Protein AF-A0AAW9ILS2-F1 (afdb_monomer_lite)

pLDDT: mean 96.77, std 3.73, range [74.06, 98.69]

Structure (mmCIF, N/CA/C/O backbone):
data_AF-A0AAW9ILS2-F1
#
_entry.id   AF-A0AAW9ILS2-F1
#
loop_
_atom_site.group_PDB
_atom_site.id
_atom_site.type_symbol
_atom_site.label_atom_id
_atom_site.label_alt_id
_atom_site.label_comp_id
_atom_site.label_asym_id
_atom_site.label_entity_id
_atom_site.label_seq_id
_atom_site.pdbx_PDB_ins_code
_atom_site.Cartn_x
_atom_site.Cartn_y
_atom_site.Cartn_z
_atom_site.occupancy
_atom_site.B_iso_or_equiv
_atom_site.auth_seq_id
_atom_site.auth_comp_id
_atom_site.auth_asym_id
_atom_site.auth_atom_id
_atom_site.pdbx_PDB_model_num
ATOM 1 N N . CYS A 1 1 ? 6.020 -4.838 -6.471 1.00 80.56 1 CYS A N 1
ATOM 2 C CA . CYS A 1 1 ? 6.849 -3.697 -5.979 1.00 80.56 1 CYS A CA 1
ATOM 3 C C . CYS A 1 1 ? 7.389 -2.886 -7.166 1.00 80.56 1 CYS A C 1
ATOM 5 O O . CYS A 1 1 ? 7.234 -3.330 -8.292 1.00 80.56 1 CYS A O 1
ATOM 7 N N . LEU A 1 2 ? 7.955 -1.695 -6.907 1.00 93.44 2 LEU A N 1
ATOM 8 C CA . LEU A 1 2 ? 8.534 -0.719 -7.854 1.00 93.44 2 LEU A CA 1
ATOM 9 C C . LEU A 1 2 ? 9.694 0.029 -7.141 1.00 93.44 2 LEU A C 1
AT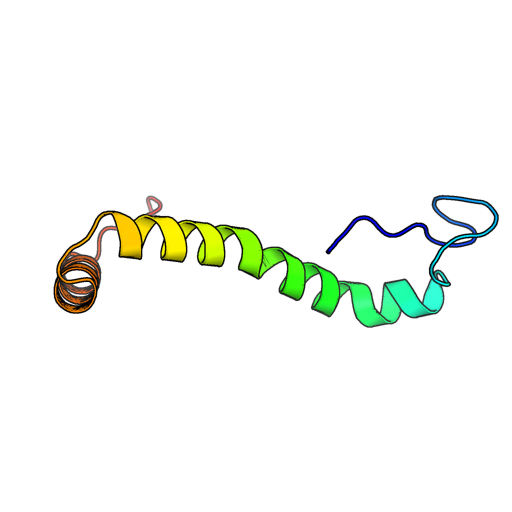OM 11 O O . LEU A 1 2 ? 9.658 0.065 -5.903 1.00 93.44 2 LEU A O 1
ATOM 15 N N . PRO A 1 3 ? 10.653 0.673 -7.842 1.00 94.50 3 PRO A N 1
ATOM 16 C CA . PRO A 1 3 ? 10.793 0.782 -9.303 1.00 94.50 3 PRO A CA 1
ATOM 17 C C . PRO A 1 3 ? 11.319 -0.508 -9.953 1.00 94.50 3 PRO A C 1
ATOM 19 O O . PRO A 1 3 ? 11.866 -1.353 -9.256 1.00 94.50 3 PRO A O 1
ATOM 22 N N . ALA A 1 4 ? 11.106 -0.639 -11.266 1.00 96.31 4 ALA A N 1
ATOM 23 C CA . ALA A 1 4 ? 11.712 -1.671 -12.109 1.00 96.31 4 ALA A CA 1
ATOM 24 C C . ALA A 1 4 ? 12.743 -1.019 -13.036 1.00 96.31 4 ALA A C 1
ATOM 26 O O . ALA A 1 4 ? 12.555 0.138 -13.432 1.00 96.31 4 ALA A O 1
ATOM 27 N N . ASP A 1 5 ? 13.780 -1.757 -13.412 1.00 97.75 5 ASP A N 1
ATOM 28 C CA . ASP A 1 5 ? 14.763 -1.305 -14.393 1.00 97.75 5 ASP A CA 1
ATOM 29 C C . ASP A 1 5 ? 14.242 -1.561 -15.813 1.00 97.75 5 ASP A C 1
ATOM 31 O O . ASP A 1 5 ? 14.063 -2.700 -16.237 1.00 97.75 5 ASP A O 1
ATOM 35 N N . ILE A 1 6 ? 13.950 -0.494 -16.558 1.00 97.56 6 ILE A N 1
ATOM 36 C CA . ILE A 1 6 ? 13.270 -0.565 -17.854 1.00 97.56 6 ILE A CA 1
ATOM 37 C C . ILE A 1 6 ? 14.290 -0.381 -18.979 1.00 97.56 6 ILE A C 1
ATOM 39 O O . ILE A 1 6 ? 14.910 0.685 -19.096 1.00 97.56 6 ILE A O 1
ATOM 43 N N . THR A 1 7 ? 14.406 -1.398 -19.836 1.00 98.12 7 THR A N 1
ATOM 44 C CA . THR A 1 7 ? 15.293 -1.402 -21.006 1.00 98.12 7 THR A CA 1
ATOM 45 C C . THR A 1 7 ? 14.990 -0.217 -21.921 1.00 98.12 7 THR A C 1
ATOM 47 O O . THR A 1 7 ? 13.851 -0.019 -22.352 1.00 98.12 7 THR A O 1
ATOM 50 N N . GLY A 1 8 ? 16.020 0.575 -22.224 1.00 96.81 8 GLY A N 1
ATOM 51 C CA . GLY A 1 8 ? 15.943 1.737 -23.110 1.00 96.81 8 GLY A CA 1
ATOM 52 C C . GLY A 1 8 ? 15.283 2.977 -22.495 1.00 96.81 8 GLY A C 1
ATOM 53 O O . GLY A 1 8 ? 15.080 3.956 -23.209 1.00 96.81 8 GLY A O 1
ATOM 54 N N . VAL A 1 9 ? 14.945 2.955 -21.198 1.00 96.62 9 VAL A N 1
ATOM 55 C CA . VAL A 1 9 ? 14.346 4.100 -20.488 1.00 96.62 9 VAL A CA 1
ATOM 56 C C . VAL A 1 9 ? 15.167 4.481 -19.259 1.00 96.62 9 VAL A C 1
ATOM 58 O O . VAL A 1 9 ? 15.682 5.594 -19.204 1.00 96.62 9 VAL A O 1
ATOM 61 N N . SER A 1 10 ? 15.292 3.582 -18.274 1.00 95.88 10 SER A N 1
ATOM 62 C CA . SER A 1 10 ? 16.084 3.841 -17.060 1.00 95.88 10 SER A CA 1
ATOM 63 C C . SER A 1 10 ? 17.493 3.246 -17.122 1.00 95.88 10 SER A C 1
ATOM 65 O O . SER A 1 10 ? 18.367 3.698 -16.388 1.00 95.88 10 SER A O 1
ATOM 67 N N . CYS A 1 11 ? 17.729 2.267 -18.002 1.00 96.69 11 CYS A N 1
ATOM 68 C CA . CYS A 1 11 ? 19.028 1.628 -18.235 1.00 96.69 11 CYS A CA 1
ATOM 69 C C . CYS A 1 11 ? 19.116 1.045 -19.663 1.00 96.69 11 CYS A C 1
ATOM 71 O O . CYS A 1 11 ? 18.097 0.882 -20.336 1.00 96.69 11 CYS A O 1
ATOM 73 N N . GLU A 1 12 ? 20.324 0.727 -20.143 1.00 96.75 12 GLU A N 1
ATOM 74 C CA . GLU A 1 12 ? 20.535 0.157 -21.490 1.00 96.75 12 GLU A CA 1
ATOM 75 C C . GLU A 1 12 ? 19.937 -1.249 -21.646 1.00 96.75 12 GLU A C 1
ATOM 77 O O . GLU A 1 12 ? 19.411 -1.591 -22.701 1.00 96.75 12 GLU A O 1
ATOM 82 N N . THR A 1 13 ? 19.992 -2.074 -20.601 1.00 97.25 13 THR A N 1
ATOM 83 C CA . THR A 1 13 ? 19.372 -3.404 -20.537 1.00 97.25 13 THR A CA 1
ATOM 84 C C . THR A 1 13 ? 18.891 -3.624 -19.111 1.00 97.25 13 THR A C 1
ATOM 86 O O . THR A 1 13 ? 19.694 -3.558 -18.183 1.00 97.25 13 THR A O 1
ATOM 89 N N . GLY A 1 14 ? 17.587 -3.840 -18.949 1.00 96.94 14 GLY A N 1
ATOM 90 C CA . GLY A 1 14 ? 16.920 -3.923 -17.653 1.00 96.94 14 GLY A CA 1
ATOM 91 C C . GLY A 1 14 ? 16.104 -5.198 -17.463 1.00 96.94 14 GLY A C 1
ATOM 92 O O . GLY A 1 14 ? 16.218 -6.167 -18.212 1.00 96.94 14 GLY A O 1
ATOM 93 N N . GLU A 1 15 ? 15.259 -5.180 -16.440 1.00 97.56 15 GLU A N 1
ATOM 94 C CA . GLU A 1 15 ? 14.376 -6.273 -16.031 1.00 97.56 15 GLU A CA 1
ATOM 95 C C . GLU A 1 15 ? 13.170 -6.448 -16.969 1.00 97.56 15 GLU A C 1
ATOM 97 O O . GLU A 1 15 ? 12.609 -7.541 -17.061 1.00 97.56 15 GLU A O 1
ATOM 102 N N . VAL A 1 16 ? 12.734 -5.376 -17.643 1.00 96.56 16 VAL A N 1
ATOM 103 C CA . VAL A 1 16 ? 11.508 -5.368 -18.454 1.00 96.56 16 VAL A CA 1
ATOM 104 C C . VAL A 1 16 ? 11.603 -4.426 -19.657 1.00 96.56 16 VAL A C 1
ATOM 106 O O . VAL A 1 16 ? 12.171 -3.337 -19.580 1.00 96.56 16 VAL A O 1
ATOM 109 N N . ASP A 1 17 ? 10.985 -4.818 -20.772 1.00 98.00 17 ASP A N 1
ATOM 110 C CA . ASP A 1 17 ? 10.823 -3.947 -21.937 1.00 98.00 17 ASP A CA 1
ATOM 111 C C . ASP A 1 17 ? 9.844 -2.801 -21.663 1.00 98.00 17 ASP A C 1
ATOM 113 O O . ASP A 1 17 ? 8.781 -2.994 -21.062 1.00 98.00 17 ASP A O 1
ATOM 117 N N . ALA A 1 18 ? 10.130 -1.623 -22.223 1.00 97.19 18 ALA A N 1
ATOM 118 C CA . ALA A 1 18 ? 9.272 -0.443 -22.100 1.00 97.19 18 ALA A CA 1
ATOM 119 C C . ALA A 1 18 ? 7.809 -0.719 -22.500 1.00 97.19 18 ALA A C 1
ATOM 121 O O . ALA A 1 18 ? 6.883 -0.364 -21.772 1.00 97.19 18 ALA A O 1
ATOM 122 N N . SER A 1 19 ? 7.584 -1.437 -23.609 1.00 97.56 19 SER A N 1
ATOM 123 C CA . SER A 1 19 ? 6.227 -1.742 -24.096 1.00 97.56 19 SER A CA 1
ATOM 124 C C . SER A 1 19 ? 5.438 -2.682 -23.174 1.00 97.56 19 SER A C 1
ATOM 126 O O . SER A 1 19 ? 4.208 -2.596 -23.095 1.00 97.56 19 SER A O 1
ATOM 128 N N . VAL A 1 20 ? 6.133 -3.574 -22.460 1.00 97.25 20 VAL A N 1
ATOM 129 C CA . VAL A 1 20 ? 5.526 -4.473 -21.474 1.00 97.25 20 VAL A CA 1
ATOM 130 C C . VAL A 1 20 ? 5.203 -3.684 -20.212 1.00 97.25 20 VAL A C 1
ATOM 132 O O . VAL A 1 20 ? 4.068 -3.747 -19.737 1.00 97.25 20 VAL A O 1
ATOM 135 N N . PHE A 1 21 ? 6.146 -2.880 -19.713 1.00 97.75 21 PHE A N 1
ATOM 136 C CA . PHE A 1 21 ? 5.915 -2.038 -18.542 1.00 97.75 21 PHE A CA 1
ATOM 137 C C . PHE A 1 21 ? 4.738 -1.078 -18.759 1.00 97.75 21 PHE A C 1
ATOM 139 O O . PHE A 1 21 ? 3.832 -1.015 -17.928 1.00 97.75 21 PHE A O 1
ATOM 146 N N . ASP A 1 22 ? 4.676 -0.396 -19.905 1.00 97.25 22 ASP A N 1
ATOM 147 C CA . ASP A 1 22 ? 3.608 0.561 -20.208 1.00 97.25 22 ASP A CA 1
ATOM 148 C C . ASP A 1 22 ? 2.223 -0.085 -20.282 1.00 97.25 22 ASP A C 1
ATOM 150 O O . ASP A 1 22 ? 1.245 0.489 -19.784 1.00 97.25 22 ASP A O 1
ATOM 154 N N . ARG A 1 23 ? 2.134 -1.308 -20.821 1.00 98.25 23 ARG A N 1
ATOM 155 C CA . ARG A 1 23 ? 0.890 -2.092 -20.848 1.00 98.25 23 ARG A CA 1
ATOM 156 C C . ARG A 1 23 ? 0.360 -2.368 -19.439 1.00 98.25 23 ARG A C 1
ATOM 158 O O . ARG A 1 23 ? -0.851 -2.327 -19.227 1.00 98.25 23 ARG A O 1
ATOM 165 N N . TYR A 1 24 ? 1.254 -2.607 -18.477 1.00 97.88 24 TYR A N 1
ATOM 166 C CA . TYR A 1 24 ? 0.911 -2.945 -17.092 1.00 97.88 24 TYR A CA 1
ATOM 167 C C . TYR A 1 24 ? 1.103 -1.794 -16.092 1.00 97.88 24 TYR A C 1
ATOM 169 O O . TYR A 1 24 ? 0.880 -1.969 -14.896 1.00 97.88 24 TYR A O 1
ATOM 177 N N . ARG A 1 25 ? 1.422 -0.578 -16.542 1.00 97.69 25 ARG A N 1
ATOM 178 C CA . ARG A 1 25 ? 1.715 0.555 -15.651 1.00 97.69 25 ARG A CA 1
ATOM 179 C C . ARG A 1 25 ? 0.574 0.877 -14.682 1.00 97.69 25 ARG A C 1
ATOM 181 O O . ARG A 1 25 ? 0.797 1.029 -13.484 1.00 97.69 25 ARG A O 1
ATOM 188 N N . LYS A 1 26 ? -0.670 0.939 -15.177 1.00 98.12 26 LYS A N 1
ATOM 189 C CA . LYS A 1 26 ? -1.863 1.172 -14.338 1.00 98.12 26 LYS A CA 1
ATOM 190 C C . LYS A 1 26 ? -2.062 0.076 -13.277 1.00 98.12 26 LYS A C 1
ATOM 192 O O . LYS A 1 26 ? -2.188 0.439 -12.106 1.00 98.12 26 LYS A O 1
ATOM 197 N N . PRO A 1 27 ? -2.091 -1.229 -13.621 1.00 98.12 27 PRO A N 1
ATOM 198 C CA . PRO A 1 27 ? -2.204 -2.270 -12.604 1.00 98.12 27 PRO A CA 1
ATOM 199 C C . PRO A 1 27 ? -1.014 -2.302 -11.634 1.00 98.12 27 PRO A C 1
ATOM 201 O O . PRO A 1 27 ? -1.252 -2.470 -10.445 1.00 98.12 27 PRO A O 1
ATOM 204 N N . LEU A 1 28 ? 0.222 -2.033 -12.073 1.00 98.12 28 LEU A N 1
ATOM 205 C CA . LEU A 1 28 ? 1.394 -1.941 -11.184 1.00 98.12 28 LEU A CA 1
ATOM 206 C C . LEU A 1 28 ? 1.274 -0.790 -10.172 1.00 98.12 28 LEU A C 1
ATOM 208 O O . LEU A 1 28 ? 1.584 -0.945 -8.990 1.00 98.12 28 LEU A O 1
ATOM 212 N N . TYR A 1 29 ? 0.764 0.370 -10.596 1.00 98.25 29 TYR A N 1
ATOM 213 C CA . TYR A 1 29 ? 0.485 1.474 -9.671 1.00 98.25 29 TYR A CA 1
ATOM 214 C C . TYR A 1 29 ? -0.655 1.132 -8.712 1.00 98.25 29 TYR A C 1
ATOM 216 O O . TYR A 1 29 ? -0.600 1.480 -7.529 1.00 98.25 29 TYR A O 1
ATOM 224 N N . LYS A 1 30 ? -1.673 0.405 -9.187 1.00 98.06 30 LYS A N 1
ATOM 225 C CA . LYS A 1 30 ? -2.751 -0.075 -8.324 1.00 98.06 30 LYS A CA 1
ATOM 226 C C . LYS A 1 30 ? -2.237 -1.087 -7.298 1.00 98.06 30 LYS A C 1
ATOM 228 O O . LYS A 1 30 ? -2.590 -0.951 -6.131 1.00 98.06 30 LYS A O 1
ATOM 233 N N . GLU A 1 31 ? -1.367 -2.017 -7.685 1.00 97.69 31 GLU A N 1
ATOM 234 C CA . GLU A 1 31 ? -0.684 -2.952 -6.781 1.00 97.69 31 GLU A CA 1
ATOM 235 C C . GLU A 1 31 ? 0.072 -2.196 -5.676 1.00 97.69 31 GLU A C 1
ATOM 237 O O . GLU A 1 31 ? -0.145 -2.437 -4.487 1.00 97.69 31 GLU A O 1
ATOM 242 N N . ALA A 1 32 ? 0.893 -1.207 -6.048 1.00 97.88 32 ALA A N 1
ATOM 243 C CA . ALA A 1 32 ? 1.642 -0.400 -5.085 1.00 97.88 32 ALA A CA 1
ATOM 244 C C . ALA A 1 32 ? 0.727 0.388 -4.127 1.00 97.88 32 ALA A C 1
ATOM 246 O O . ALA A 1 32 ? 1.073 0.575 -2.957 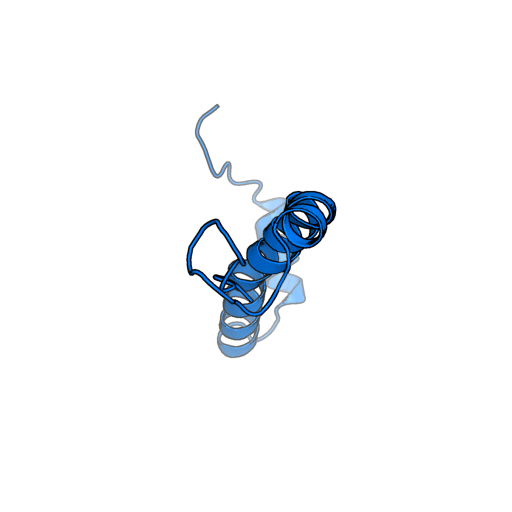1.00 97.88 32 ALA A O 1
ATOM 247 N N . SER A 1 33 ? -0.463 0.799 -4.587 1.00 97.94 33 SER A N 1
ATOM 248 C CA . SER A 1 33 ? -1.428 1.554 -3.774 1.00 97.94 33 SER A CA 1
ATOM 249 C C . SER A 1 33 ? -1.969 0.787 -2.560 1.00 97.94 33 SER A C 1
ATOM 251 O O . SER A 1 33 ? -2.461 1.416 -1.626 1.00 97.94 33 SER A O 1
ATOM 253 N N . TYR A 1 34 ? -1.867 -0.548 -2.529 1.00 98.31 34 TYR A N 1
ATOM 254 C CA . TYR A 1 34 ? -2.334 -1.346 -1.390 1.00 98.31 34 TYR A CA 1
ATOM 255 C C . TYR A 1 34 ? -1.368 -1.310 -0.197 1.00 98.31 34 TYR A C 1
ATOM 257 O O . TYR A 1 34 ? -1.806 -1.473 0.943 1.00 98.31 34 TYR A O 1
ATOM 265 N N . LY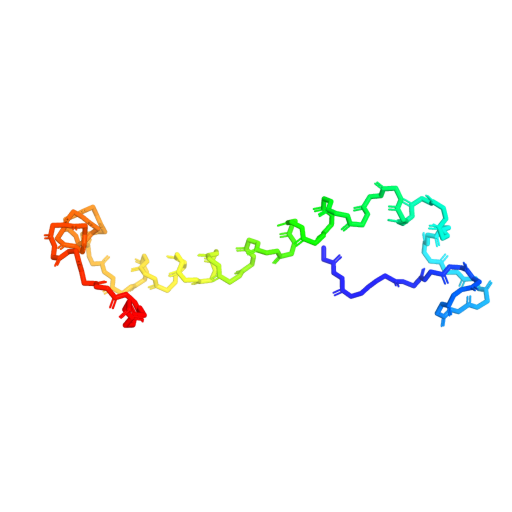S A 1 35 ? -0.068 -1.053 -0.418 1.00 97.94 35 LYS A N 1
ATOM 266 C CA . LYS A 1 35 ? 0.963 -1.122 0.635 1.00 97.94 35 LYS A CA 1
ATOM 267 C C . LYS A 1 35 ? 0.655 -0.240 1.864 1.00 97.94 35 LYS A C 1
ATOM 269 O O . LYS A 1 35 ? 0.776 -0.757 2.976 1.00 97.94 35 LYS A O 1
ATOM 274 N N . PRO A 1 36 ? 0.217 1.030 1.729 1.00 98.62 36 PRO A N 1
ATOM 275 C CA . PRO A 1 36 ? -0.131 1.862 2.884 1.00 98.62 36 PRO A CA 1
ATOM 276 C C . PRO A 1 36 ? -1.279 1.287 3.726 1.00 98.62 36 PRO A C 1
ATOM 278 O O . PRO A 1 36 ? -1.204 1.294 4.952 1.00 98.62 36 PRO A O 1
ATOM 281 N N . TYR A 1 37 ? -2.317 0.741 3.084 1.00 98.44 37 TYR A N 1
ATOM 282 C CA . TYR A 1 37 ? -3.474 0.173 3.783 1.00 98.44 37 TYR A CA 1
ATOM 283 C C . TYR A 1 37 ? -3.153 -1.154 4.472 1.00 98.44 37 TYR A C 1
ATOM 285 O O . TYR A 1 37 ? -3.651 -1.405 5.565 1.00 98.44 37 TYR A O 1
ATOM 293 N N . VAL A 1 38 ? -2.277 -1.974 3.884 1.00 98.56 38 VAL A N 1
ATOM 294 C CA . VAL A 1 38 ? -1.795 -3.205 4.527 1.00 98.56 38 VAL A CA 1
ATOM 295 C C . VAL A 1 38 ? -1.018 -2.881 5.807 1.00 98.56 38 VAL A C 1
ATOM 297 O O . VAL A 1 38 ? -1.274 -3.486 6.844 1.00 98.56 38 VAL A O 1
ATOM 300 N N . ILE A 1 39 ? -0.125 -1.884 5.774 1.00 98.56 39 ILE A N 1
ATOM 301 C CA . ILE A 1 39 ? 0.601 -1.428 6.974 1.00 98.56 39 ILE A CA 1
ATOM 302 C C . ILE A 1 39 ? -0.376 -0.876 8.023 1.00 98.56 39 ILE A C 1
ATOM 304 O O . ILE A 1 39 ? -0.260 -1.206 9.203 1.00 98.56 39 ILE A O 1
ATOM 308 N N . ALA A 1 40 ? -1.366 -0.082 7.605 1.00 98.50 40 ALA A N 1
ATOM 309 C CA . ALA A 1 40 ? -2.398 0.422 8.508 1.00 98.50 40 ALA A CA 1
ATOM 310 C C . ALA A 1 40 ? -3.188 -0.720 9.170 1.00 98.50 40 ALA A C 1
ATOM 312 O O . ALA A 1 40 ? -3.405 -0.680 10.378 1.00 98.50 40 ALA A O 1
ATOM 313 N N . ALA A 1 41 ? -3.544 -1.767 8.419 1.00 98.62 41 ALA A N 1
ATOM 314 C CA . ALA A 1 41 ? -4.216 -2.950 8.951 1.00 98.62 41 ALA A CA 1
ATOM 315 C C . ALA A 1 41 ? -3.340 -3.711 9.961 1.00 98.62 41 ALA A C 1
ATOM 317 O O . ALA A 1 41 ? -3.825 -4.079 11.028 1.00 98.62 41 ALA A O 1
ATOM 318 N N . MET A 1 42 ? -2.042 -3.888 9.676 1.00 98.69 42 MET A N 1
ATOM 319 C CA . MET A 1 42 ? -1.093 -4.505 10.615 1.00 98.69 42 MET A CA 1
ATOM 320 C C . MET A 1 42 ? -1.031 -3.737 11.941 1.00 98.69 42 MET A C 1
ATOM 322 O O . MET A 1 42 ? -1.128 -4.333 13.015 1.00 98.69 42 MET A O 1
ATOM 326 N N . ILE A 1 43 ? -0.914 -2.407 11.879 1.00 98.69 43 ILE A N 1
ATOM 327 C CA . ILE A 1 43 ? -0.903 -1.555 13.074 1.00 98.69 43 ILE A CA 1
ATOM 328 C C . ILE A 1 43 ? -2.242 -1.659 13.811 1.00 98.69 43 ILE A C 1
ATOM 330 O O . ILE A 1 43 ? -2.244 -1.887 15.021 1.00 98.69 43 ILE A O 1
ATOM 334 N N . PHE A 1 44 ? -3.365 -1.539 13.098 1.00 98.44 44 PHE A N 1
ATOM 335 C CA . PHE A 1 44 ? -4.713 -1.574 13.668 1.00 98.44 44 PHE A CA 1
ATOM 336 C C . PHE A 1 44 ? -4.967 -2.871 14.442 1.00 98.44 44 PHE A C 1
ATOM 338 O O . PHE A 1 44 ? -5.317 -2.820 15.619 1.00 98.44 44 PHE A O 1
ATOM 345 N N . LEU A 1 45 ? -4.667 -4.025 13.838 1.00 98.44 45 LEU A N 1
ATOM 346 C CA . LEU A 1 45 ? -4.813 -5.337 14.475 1.00 98.44 45 LEU A CA 1
ATOM 347 C C . LEU A 1 45 ? -3.884 -5.524 15.686 1.00 98.44 45 LEU A C 1
ATOM 349 O O . LEU A 1 45 ? -4.230 -6.245 16.615 1.00 98.44 45 LEU A O 1
ATOM 353 N N . SER A 1 46 ? -2.720 -4.862 15.713 1.00 98.31 46 SER A N 1
ATOM 354 C CA . SER A 1 46 ? -1.794 -4.931 16.856 1.00 98.31 46 SER A CA 1
ATOM 355 C C . SER A 1 46 ? -2.173 -4.025 18.036 1.00 98.31 46 SER A C 1
ATOM 357 O O . SER A 1 46 ? -1.682 -4.227 19.147 1.00 98.31 46 SER A O 1
ATOM 359 N N . LYS A 1 47 ? -2.996 -2.993 17.805 1.00 98.06 47 LYS A N 1
ATOM 360 C CA . LYS A 1 47 ? -3.324 -1.958 18.805 1.00 98.06 47 LYS A CA 1
ATOM 361 C C . LYS A 1 47 ? -4.778 -1.971 19.257 1.00 98.06 47 LYS A C 1
ATOM 363 O O . LYS A 1 47 ? -5.078 -1.413 20.310 1.00 98.06 47 LYS A O 1
ATOM 368 N N . VAL A 1 48 ? -5.670 -2.596 18.496 1.00 98.19 48 VAL A N 1
ATOM 369 C CA . VAL A 1 48 ? -7.108 -2.606 18.763 1.00 98.19 48 VAL A CA 1
ATOM 370 C C . VAL A 1 48 ? -7.557 -4.014 19.129 1.00 98.19 48 VAL A C 1
ATOM 372 O O . VAL A 1 48 ? -7.480 -4.932 18.321 1.00 98.19 48 VAL A O 1
ATOM 375 N N . LYS A 1 49 ? -8.061 -4.175 20.358 1.00 97.81 49 LYS A N 1
ATOM 376 C CA . LYS A 1 49 ? -8.511 -5.473 20.886 1.00 97.81 49 LYS A CA 1
ATOM 377 C C . LYS A 1 49 ? -9.736 -6.031 20.151 1.00 97.81 49 LYS A C 1
ATOM 379 O O . LYS A 1 49 ? -9.808 -7.236 19.949 1.00 97.81 49 LYS A O 1
ATOM 384 N N . ASN A 1 50 ? -10.688 -5.169 19.786 1.00 98.12 50 ASN A N 1
ATOM 385 C CA . ASN A 1 50 ? -11.899 -5.531 19.042 1.00 98.12 50 ASN A CA 1
ATOM 386 C C . ASN A 1 50 ? -12.002 -4.682 17.758 1.00 98.12 50 ASN A C 1
ATOM 388 O O . ASN A 1 50 ? -12.608 -3.608 17.779 1.00 98.12 50 ASN A O 1
ATOM 392 N N . PRO A 1 51 ? -11.339 -5.098 16.664 1.00 98.19 51 PRO A N 1
ATOM 393 C CA . PRO A 1 51 ? -11.304 -4.355 15.405 1.00 98.19 51 PRO A CA 1
ATOM 394 C C . PRO A 1 51 ? -12.689 -4.070 14.809 1.00 98.19 51 PRO A C 1
ATOM 396 O O . PRO A 1 51 ? -12.893 -2.984 14.274 1.00 98.19 51 PRO A O 1
ATOM 399 N N . GLN A 1 52 ? -13.628 -5.017 14.920 1.00 98.12 52 GLN A N 1
ATOM 400 C CA . GLN A 1 52 ? -14.975 -4.917 14.348 1.00 98.12 52 GLN A CA 1
ATOM 401 C C . GLN A 1 52 ? -15.749 -3.740 14.949 1.00 98.12 52 GLN A C 1
ATOM 403 O O . GLN A 1 52 ? -16.169 -2.841 14.229 1.00 98.12 52 GLN A O 1
ATOM 408 N N . GLU A 1 53 ? -15.823 -3.690 16.280 1.00 98.19 53 GLU A N 1
ATOM 409 C CA . GLU A 1 53 ? -16.537 -2.639 17.014 1.00 98.19 53 GLU A CA 1
ATOM 410 C C . GLU A 1 53 ? -15.955 -1.241 16.747 1.00 98.19 53 GLU A C 1
ATOM 412 O O . GLU A 1 53 ? -16.684 -0.254 16.678 1.00 98.19 53 GLU A O 1
ATOM 417 N N . ILE A 1 54 ? -14.631 -1.121 16.599 1.00 97.94 54 ILE A N 1
ATOM 418 C CA . ILE A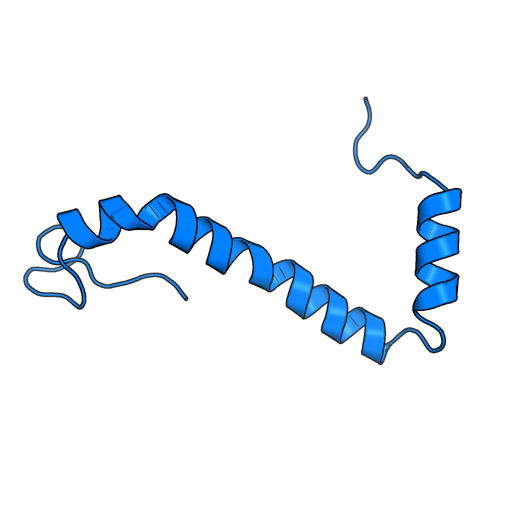 1 54 ? -14.011 0.177 16.299 1.00 97.94 54 ILE A CA 1
ATOM 419 C C . ILE A 1 54 ? -14.312 0.626 14.869 1.00 97.94 54 ILE A C 1
ATOM 421 O O . ILE A 1 54 ? -14.525 1.817 14.655 1.00 97.94 54 ILE A O 1
ATOM 425 N N . LEU A 1 55 ? -14.336 -0.288 13.897 1.00 98.00 55 LEU A N 1
ATOM 426 C CA . LEU A 1 55 ? -14.687 0.060 12.520 1.00 98.00 55 LEU A CA 1
ATOM 427 C C . LEU A 1 55 ? -16.144 0.523 12.413 1.00 98.00 55 LEU A C 1
ATOM 429 O O . LEU A 1 55 ? -16.378 1.564 11.805 1.00 98.00 55 LEU A O 1
ATOM 433 N N . GLU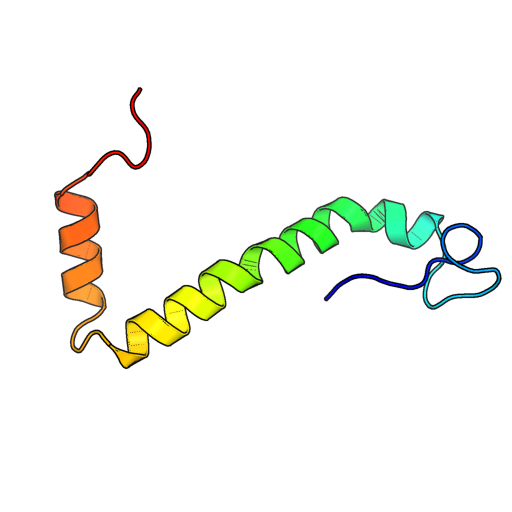 A 1 56 ? -17.074 -0.170 13.075 1.00 98.19 56 GLU A N 1
ATOM 434 C CA . GLU A 1 56 ? -18.486 0.236 13.161 1.00 98.19 56 GLU A CA 1
ATOM 435 C C . GLU A 1 56 ? -18.621 1.649 13.753 1.00 98.19 56 GLU A C 1
ATOM 437 O O . GLU A 1 56 ? -19.228 2.528 13.146 1.00 98.19 56 GLU A O 1
ATOM 442 N N . LYS A 1 57 ? -17.943 1.933 14.874 1.00 97.81 57 LYS A N 1
ATOM 443 C CA . LYS A 1 57 ? -17.957 3.275 15.488 1.00 97.81 57 LYS A CA 1
ATOM 444 C C . LYS A 1 57 ? -17.380 4.364 14.583 1.00 97.81 57 LYS A C 1
ATOM 446 O O . LYS A 1 57 ? -17.863 5.498 14.591 1.00 97.81 57 LYS A O 1
ATOM 451 N N . LEU A 1 58 ? -16.305 4.066 13.849 1.00 97.19 58 LEU A N 1
ATOM 452 C CA . LEU A 1 58 ? -15.688 5.023 12.925 1.00 97.19 58 LEU A CA 1
ATOM 453 C C . LEU A 1 58 ? -16.606 5.330 11.742 1.00 97.19 58 LEU A C 1
ATOM 455 O O . LEU A 1 58 ? -16.656 6.484 11.311 1.00 97.19 58 LEU A O 1
ATOM 459 N N . GLU A 1 59 ? -17.321 4.317 11.249 1.00 97.00 59 GLU A N 1
ATOM 460 C CA . GLU A 1 59 ? -18.354 4.477 10.233 1.00 97.00 59 GLU A CA 1
ATOM 461 C C . GLU A 1 59 ? -19.483 5.364 10.764 1.00 97.00 59 GLU A C 1
ATOM 463 O O . GLU A 1 59 ? -19.687 6.432 10.201 1.00 97.00 59 GLU A O 1
ATOM 468 N N . GLU A 1 60 ? -20.100 5.027 11.902 1.00 97.62 60 GLU A N 1
ATOM 469 C CA . GLU A 1 60 ? -21.198 5.798 12.516 1.00 97.62 60 GLU A CA 1
ATOM 470 C C . GLU A 1 60 ? -20.833 7.258 12.824 1.00 97.62 60 GLU A C 1
ATOM 472 O O . GLU A 1 60 ? -21.658 8.162 12.685 1.00 97.62 60 GLU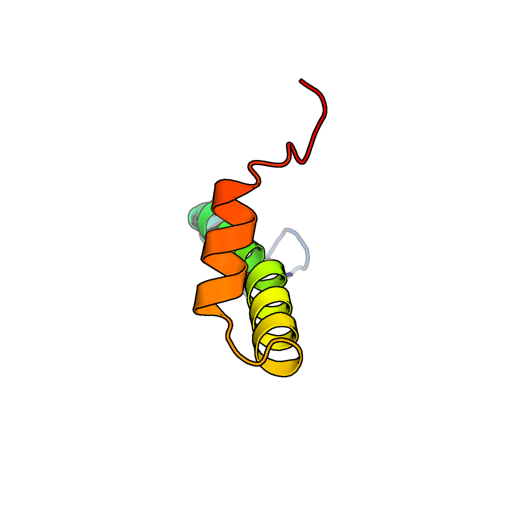 A O 1
ATOM 477 N N . THR A 1 61 ? -19.585 7.514 13.232 1.00 96.94 61 THR A N 1
ATOM 478 C CA . THR A 1 61 ? -19.112 8.878 13.515 1.00 96.94 61 THR A CA 1
ATOM 479 C C . THR A 1 61 ? -19.105 9.749 12.251 1.00 96.94 61 THR A C 1
ATOM 481 O O . THR A 1 61 ? -19.195 10.972 12.358 1.00 96.94 61 THR A O 1
ATOM 484 N N . HIS A 1 62 ? -18.965 9.146 11.060 1.00 94.00 62 HIS A N 1
ATOM 485 C CA . HIS A 1 62 ? -18.969 9.817 9.753 1.00 94.00 62 HIS A CA 1
ATOM 486 C C . HIS A 1 62 ? -18.117 11.099 9.693 1.00 94.00 62 HIS A C 1
ATOM 488 O O . HIS A 1 62 ? -18.485 12.098 9.070 1.00 94.00 62 HIS A O 1
ATOM 494 N N . LYS A 1 63 ? -16.948 11.096 10.347 1.00 95.31 63 LYS A N 1
ATOM 495 C CA . LYS A 1 63 ? -16.087 12.282 10.398 1.00 95.31 63 LYS A CA 1
ATOM 496 C C . LYS A 1 63 ? -15.446 12.540 9.035 1.00 95.31 63 LYS A C 1
ATOM 498 O O . LYS A 1 63 ? -14.627 11.747 8.568 1.00 95.31 63 LYS A O 1
ATOM 503 N N . ASP A 1 64 ? -15.760 13.686 8.437 1.00 95.81 64 ASP A N 1
ATOM 504 C CA . ASP A 1 64 ? -15.166 14.111 7.170 1.00 95.81 64 ASP A CA 1
ATOM 505 C C . ASP A 1 64 ? -13.634 14.231 7.294 1.00 95.81 64 ASP A C 1
ATOM 507 O O . ASP A 1 64 ? -13.095 14.941 8.147 1.00 95.81 64 ASP A O 1
ATOM 511 N N . ARG A 1 65 ? -12.914 13.524 6.412 1.00 95.81 65 ARG A N 1
ATOM 512 C CA . ARG A 1 65 ? -11.443 13.585 6.324 1.00 95.81 65 ARG A CA 1
ATOM 513 C C . ARG A 1 65 ? -10.955 14.932 5.782 1.00 95.81 65 ARG A C 1
ATOM 515 O O . ARG A 1 65 ? -9.861 15.370 6.124 1.00 95.81 65 ARG A O 1
ATOM 522 N N . GLN A 1 66 ? -11.728 15.539 4.884 1.00 95.88 66 GLN A N 1
ATOM 523 C CA . GLN A 1 66 ? -11.432 16.805 4.214 1.00 95.88 66 GLN A CA 1
ATOM 524 C C . GLN A 1 66 ? -12.654 17.714 4.341 1.00 95.88 66 GLN A C 1
ATOM 526 O O . GLN A 1 66 ? -13.778 17.228 4.227 1.00 95.88 66 GLN A O 1
ATOM 531 N N . LEU A 1 67 ? -12.430 19.010 4.573 1.00 89.38 67 LEU A N 1
ATOM 532 C CA . LEU A 1 67 ? -13.502 20.003 4.523 1.00 89.38 67 LEU A CA 1
ATOM 533 C C . LEU A 1 67 ? -14.059 20.041 3.097 1.00 89.38 67 LEU A C 1
ATOM 535 O O . LEU A 1 67 ? -13.283 20.046 2.138 1.00 89.38 67 LEU A O 1
ATOM 539 N N . LYS A 1 68 ? -15.385 19.998 2.988 1.00 74.06 68 LYS A N 1
ATOM 540 C CA . LYS A 1 68 ? -16.101 20.131 1.719 1.00 74.06 68 LYS A CA 1
ATOM 541 C C . LYS A 1 68 ? -16.196 21.593 1.314 1.00 74.06 68 LYS A C 1
ATOM 543 O O . LYS A 1 68 ? -16.356 22.434 2.227 1.00 74.06 68 LYS A O 1
#

Organism: Clostridium perfringens (NCBI:txid1502)

Foldseek 3Di:
DDDFCECPPNDVDTDYHPVVCVVCVVVVVVVVVCVVVVVVVVVLVVPPPDSVVVVVVVVVVPDDPDDD

Secondary structure (DSSP, 8-state):
-----EETTTBSS-SEEHHHHHHHHHHHHHHHHTHHHHHHHHHHHHH-S-HHHHHHHHHHHT--SS--

Sequence (68 aa):
CLPADITGVSCETGEVDASVFDRYRKPLYKEASYKPYVIAAMIFLSKVKNPQEILEKLEETHKDRQLK

Radius of gyration: 19.26 Å; chains: 1; bounding box: 42×26×45 Å